Protein AF-A0A940GRH0-F1 (afdb_monomer_lite)

Structure (mmCIF, N/CA/C/O backbone):
data_AF-A0A940GRH0-F1
#
_entry.id   AF-A0A940GRH0-F1
#
loop_
_atom_site.group_PDB
_atom_site.id
_atom_site.type_symbol
_atom_site.label_atom_id
_atom_site.label_alt_id
_atom_site.label_comp_id
_atom_site.label_asym_id
_atom_site.label_entity_id
_atom_site.label_seq_id
_atom_site.pdbx_PDB_ins_code
_atom_site.Cartn_x
_atom_site.Cartn_y
_atom_site.Cartn_z
_atom_site.occupancy
_atom_site.B_iso_or_equiv
_atom_site.auth_seq_id
_atom_site.auth_comp_id
_atom_site.auth_asym_id
_atom_site.auth_atom_id
_atom_site.pdbx_PDB_model_num
ATOM 1 N N . MET A 1 1 ? -28.447 38.595 19.143 1.00 45.56 1 MET A N 1
ATOM 2 C CA . MET A 1 1 ? -29.339 37.424 19.307 1.00 45.56 1 MET A CA 1
ATOM 3 C C . MET A 1 1 ? -28.659 36.188 18.722 1.00 45.56 1 MET A C 1
ATOM 5 O O . MET A 1 1 ? -28.543 36.106 17.508 1.00 45.56 1 MET A O 1
ATOM 9 N N . ARG A 1 2 ? -28.153 35.267 19.557 1.00 44.44 2 ARG A N 1
ATOM 10 C CA . ARG A 1 2 ? -27.560 33.990 19.113 1.00 44.44 2 ARG A CA 1
ATOM 11 C C . ARG A 1 2 ? -28.671 32.943 19.050 1.00 44.44 2 ARG A C 1
ATOM 13 O O . ARG A 1 2 ? -29.226 32.599 20.085 1.00 44.44 2 ARG A O 1
ATOM 20 N N . ARG A 1 3 ? -29.035 32.492 17.851 1.00 55.66 3 ARG A N 1
ATOM 21 C CA . ARG A 1 3 ? -30.034 31.433 17.660 1.00 55.66 3 ARG A CA 1
ATOM 22 C C . ARG A 1 3 ? -29.268 30.119 17.578 1.00 55.66 3 ARG A C 1
ATOM 24 O O . ARG A 1 3 ? -28.557 29.898 16.605 1.00 55.66 3 ARG A O 1
ATOM 31 N N . SER A 1 4 ? -29.327 29.306 18.628 1.00 60.03 4 SER A N 1
ATOM 32 C CA . SER A 1 4 ? -28.772 27.954 18.595 1.00 60.03 4 SER A CA 1
ATOM 33 C C . SER A 1 4 ? -29.596 27.124 17.618 1.00 60.03 4 SER A C 1
ATOM 35 O O . SER A 1 4 ? -30.809 26.999 17.791 1.00 60.03 4 SER A O 1
ATOM 37 N N . LEU A 1 5 ? -28.947 26.574 16.593 1.00 63.16 5 LEU A N 1
ATOM 38 C CA . LEU A 1 5 ? -29.543 25.550 15.747 1.00 63.16 5 LEU A CA 1
ATOM 39 C C . LEU A 1 5 ? -29.701 24.299 16.619 1.00 63.16 5 LEU A C 1
ATOM 41 O O . LEU A 1 5 ? -28.733 23.583 16.867 1.00 63.16 5 LEU A O 1
ATOM 45 N N . VAL A 1 6 ? -30.899 24.094 17.166 1.00 60.53 6 VAL A N 1
ATOM 46 C CA . VAL A 1 6 ? -31.247 22.844 17.841 1.00 60.53 6 VAL A CA 1
ATOM 47 C C . VAL A 1 6 ? -31.337 21.805 16.737 1.00 60.53 6 VAL A C 1
ATOM 49 O O . VAL A 1 6 ? -32.303 21.790 15.980 1.00 60.53 6 VAL A O 1
ATOM 52 N N . LEU A 1 7 ? -30.280 21.006 16.599 1.00 61.44 7 LEU A N 1
ATOM 53 C CA . LEU A 1 7 ? -30.203 19.896 15.660 1.00 61.44 7 LEU A CA 1
ATOM 54 C C . LEU A 1 7 ? -31.175 18.813 16.149 1.00 61.44 7 LEU A C 1
ATOM 56 O O . LEU A 1 7 ? -30.799 17.862 16.829 1.00 61.44 7 LEU A O 1
ATOM 60 N N . THR A 1 8 ? -32.466 19.021 15.909 1.00 61.62 8 THR A N 1
ATOM 61 C CA . THR A 1 8 ? -33.4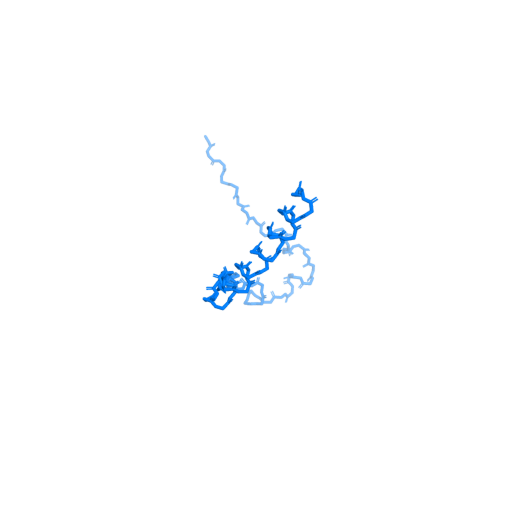61 17.971 16.081 1.00 61.62 8 THR A CA 1
ATOM 62 C C . THR A 1 8 ? -33.168 16.900 15.047 1.00 61.62 8 THR A C 1
ATOM 64 O O . THR A 1 8 ? -33.022 17.207 13.869 1.00 61.62 8 THR A O 1
ATOM 67 N N . ASP A 1 9 ? -33.056 15.656 15.492 1.00 64.44 9 ASP A N 1
ATOM 68 C CA . ASP A 1 9 ? -32.835 14.504 14.629 1.00 64.44 9 ASP A CA 1
ATOM 69 C C . ASP A 1 9 ? -34.003 14.345 13.637 1.00 64.44 9 ASP A C 1
ATOM 71 O O . ASP A 1 9 ? -35.077 13.843 13.972 1.00 64.44 9 ASP A O 1
ATOM 75 N N . GLU A 1 10 ? -33.812 14.815 12.404 1.00 64.00 10 GLU A N 1
ATOM 76 C CA . GLU A 1 10 ? -34.847 14.830 11.361 1.00 64.00 10 GLU A CA 1
ATOM 77 C C . GLU A 1 10 ? -35.236 13.410 10.921 1.00 64.00 10 GLU A C 1
ATOM 79 O O . GLU A 1 10 ? -36.359 13.171 10.468 1.00 64.00 10 GLU A O 1
ATOM 84 N N . THR A 1 11 ? -34.349 12.437 11.158 1.00 60.88 11 THR A N 1
ATOM 85 C CA . THR A 1 11 ? -34.603 11.015 10.897 1.00 60.88 11 THR A CA 1
ATOM 86 C C . THR A 1 11 ? -35.637 10.407 11.851 1.00 60.88 11 THR A C 1
ATOM 88 O O . THR A 1 11 ? -36.301 9.433 11.491 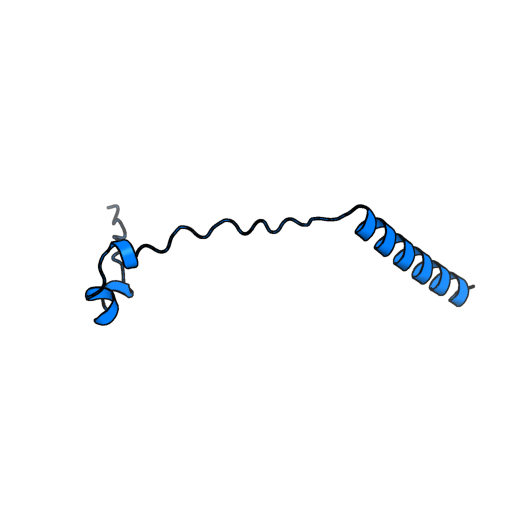1.00 60.88 11 THR A O 1
ATOM 91 N N . ALA A 1 12 ? -35.888 11.020 13.016 1.00 59.38 12 ALA A N 1
ATOM 92 C CA . ALA A 1 12 ? -36.919 10.578 13.961 1.00 59.38 12 ALA A CA 1
ATOM 93 C C . ALA A 1 12 ? -38.354 10.701 13.427 1.00 59.38 12 ALA A C 1
ATOM 95 O O . ALA A 1 12 ? -39.273 10.153 14.034 1.00 59.38 12 ALA A O 1
ATOM 96 N N . ARG A 1 13 ? -38.568 11.392 12.299 1.00 62.53 13 ARG A N 1
ATOM 97 C CA . ARG A 1 13 ? -39.895 11.522 11.680 1.00 62.53 13 ARG A CA 1
ATOM 98 C C . ARG A 1 13 ? -40.335 10.261 10.927 1.00 62.53 13 ARG A C 1
ATOM 100 O O . ARG A 1 13 ? -41.509 10.143 10.584 1.00 62.53 13 ARG A O 1
ATOM 107 N N . HIS A 1 14 ? -39.433 9.307 10.686 1.00 72.94 14 HIS A N 1
ATOM 108 C CA . HIS A 1 14 ? -39.816 8.024 10.105 1.00 72.94 14 HIS A CA 1
ATOM 109 C C . HIS A 1 14 ? -40.577 7.170 11.130 1.00 72.94 14 HIS A C 1
ATOM 111 O O . HIS A 1 14 ? -40.043 6.916 12.211 1.00 72.94 14 HIS A O 1
ATOM 117 N N . PRO A 1 15 ? -41.774 6.648 10.792 1.00 74.38 15 PRO A N 1
ATOM 118 C CA . PRO A 1 15 ? -42.597 5.872 11.727 1.00 74.38 15 PRO A CA 1
ATOM 119 C C . PRO A 1 15 ? -41.867 4.631 12.258 1.00 74.38 15 PRO A C 1
ATOM 121 O O . PRO A 1 15 ? -42.030 4.253 13.413 1.00 74.38 15 PRO A O 1
ATOM 124 N N . PHE A 1 16 ? -40.991 4.043 11.441 1.00 77.50 16 PHE A N 1
ATOM 125 C CA . PHE A 1 16 ? -40.126 2.941 11.845 1.00 77.50 16 PHE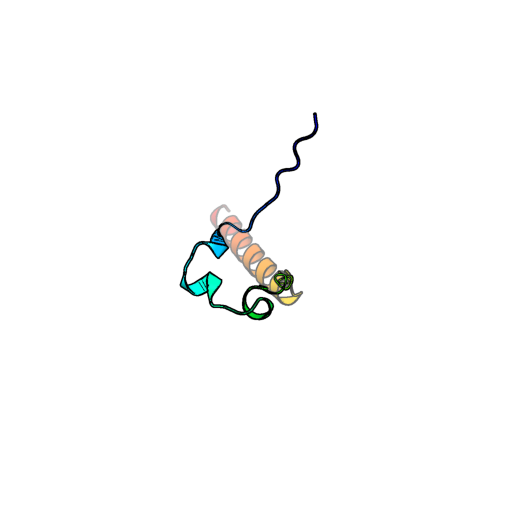 A CA 1
ATOM 126 C C . PHE A 1 16 ? -39.065 3.380 12.869 1.00 77.50 16 PHE A C 1
ATOM 128 O O . PHE A 1 16 ? -38.971 2.793 13.943 1.00 77.50 16 PHE A O 1
ATOM 135 N N . LEU A 1 17 ? -38.324 4.461 12.597 1.00 69.62 17 LEU A N 1
ATOM 136 C CA . LEU A 1 17 ? -37.277 4.979 13.491 1.00 69.62 17 LEU A CA 1
ATOM 137 C C . LEU A 1 17 ? -37.838 5.557 14.802 1.00 69.62 17 LEU A C 1
ATOM 139 O O . LEU A 1 17 ? -37.143 5.549 15.816 1.00 69.62 17 LEU A O 1
ATOM 143 N N . ALA A 1 18 ? -39.096 6.002 14.805 1.00 74.50 18 ALA A N 1
ATOM 144 C CA . ALA A 1 18 ? -39.816 6.419 16.006 1.00 74.50 18 ALA A CA 1
ATOM 145 C C . ALA A 1 18 ? -40.169 5.243 16.936 1.00 74.50 18 ALA A C 1
ATOM 147 O O . ALA A 1 18 ? -40.218 5.421 18.150 1.00 74.50 18 ALA A O 1
ATOM 148 N N . SER A 1 19 ? -40.391 4.045 16.379 1.00 80.88 19 SER A N 1
ATOM 149 C CA . SER A 1 19 ? -40.688 2.826 17.152 1.00 80.88 19 SER A CA 1
ATOM 150 C C . SER A 1 19 ? -39.447 2.151 17.749 1.00 80.88 19 SER A C 1
ATOM 152 O O . SER A 1 19 ? -39.563 1.260 18.589 1.00 80.88 19 SER A O 1
ATOM 154 N N . LEU A 1 20 ? -38.253 2.572 17.322 1.00 80.69 20 LEU A N 1
ATOM 155 C CA . LEU A 1 20 ? -36.988 1.967 17.717 1.00 80.69 20 LEU A CA 1
ATOM 156 C C . LEU A 1 20 ? -36.461 2.554 19.041 1.00 80.69 20 LEU A C 1
ATOM 158 O O . LEU A 1 20 ? -36.348 3.777 19.171 1.00 80.69 20 LEU A O 1
ATOM 162 N N . PRO A 1 21 ? -36.074 1.707 20.014 1.00 79.81 21 PRO A N 1
ATOM 163 C CA . PRO A 1 21 ? -35.439 2.146 21.255 1.00 79.81 21 PRO A CA 1
ATOM 164 C C . PRO A 1 21 ? -34.146 2.942 21.017 1.00 79.81 21 PRO A C 1
ATOM 166 O O . PRO A 1 21 ? -33.373 2.636 20.109 1.00 79.81 21 PRO A O 1
ATOM 169 N N . ALA A 1 22 ? -33.861 3.919 21.886 1.00 74.88 22 ALA A N 1
ATOM 170 C CA . ALA A 1 22 ? -32.728 4.843 21.739 1.00 74.88 22 ALA A CA 1
ATOM 171 C C . ALA A 1 22 ? -31.365 4.144 21.559 1.00 74.88 22 ALA A C 1
ATOM 173 O O . ALA A 1 22 ? -30.556 4.579 20.746 1.00 74.88 22 ALA A O 1
ATOM 174 N N . HIS A 1 23 ? -31.131 3.021 22.247 1.00 78.69 23 HIS A N 1
ATOM 175 C CA . HIS A 1 23 ? -29.874 2.267 22.157 1.00 78.69 23 HIS A CA 1
ATOM 176 C C . HIS A 1 23 ? -29.631 1.621 20.783 1.00 78.69 23 HIS A C 1
ATOM 178 O O . HIS A 1 23 ? -28.485 1.347 20.449 1.00 78.69 23 HIS A O 1
ATOM 184 N N . VAL A 1 24 ? -30.676 1.400 19.977 1.00 80.50 24 VAL A N 1
ATOM 185 C CA . VAL A 1 24 ? -30.553 0.862 18.608 1.00 80.50 24 VAL A CA 1
ATOM 186 C C . VAL A 1 24 ? -30.261 1.977 17.599 1.00 80.50 24 VAL A C 1
ATOM 188 O O . VAL A 1 24 ? -29.687 1.735 16.542 1.00 80.50 24 VAL A O 1
ATOM 191 N N . ARG A 1 25 ? -30.644 3.217 17.924 1.00 74.38 25 ARG A N 1
ATOM 192 C CA . ARG A 1 25 ? -30.442 4.397 17.066 1.00 74.38 25 ARG A CA 1
ATOM 193 C C . ARG A 1 25 ? -29.040 4.986 17.191 1.00 74.38 25 ARG A C 1
ATOM 195 O O . ARG A 1 25 ? -28.616 5.738 16.318 1.00 74.38 25 ARG A O 1
ATOM 202 N N . HIS A 1 26 ? -28.326 4.660 18.265 1.00 77.25 26 HIS A N 1
ATOM 203 C CA . HIS A 1 26 ? -26.931 5.037 18.416 1.00 77.25 26 HIS A CA 1
ATOM 204 C C . HIS A 1 26 ? -26.069 4.201 17.473 1.00 77.25 26 HIS A C 1
ATOM 206 O O . HIS A 1 26 ? -25.677 3.082 17.793 1.00 77.25 26 HIS A O 1
ATOM 212 N N . THR A 1 27 ? -25.740 4.766 16.313 1.00 73.19 27 THR A N 1
ATOM 213 C CA . THR A 1 27 ? -24.621 4.262 15.521 1.00 73.19 27 THR A CA 1
ATOM 214 C C . THR A 1 27 ? -23.356 4.453 16.360 1.00 73.19 27 THR A C 1
ATOM 216 O O . THR A 1 27 ? -23.083 5.588 16.771 1.00 73.19 27 THR A O 1
ATOM 219 N N . PRO A 1 28 ? -22.594 3.388 16.664 1.00 77.00 28 PRO A N 1
ATOM 220 C CA . PRO A 1 28 ? -21.308 3.550 17.320 1.00 77.00 28 PRO A CA 1
ATOM 221 C C . PRO A 1 28 ? -20.426 4.466 16.460 1.00 77.00 28 PRO A C 1
ATOM 223 O O . PRO A 1 28 ? -20.557 4.456 15.229 1.00 77.00 28 PRO A O 1
ATOM 226 N N . PRO A 1 29 ? -19.563 5.292 17.078 1.00 78.06 29 PRO A N 1
ATOM 227 C CA . PRO A 1 29 ? -18.630 6.108 16.319 1.00 78.06 29 PRO A CA 1
ATOM 228 C C . PRO A 1 29 ? -17.876 5.197 15.343 1.00 78.06 29 PRO A C 1
ATOM 230 O O . PRO A 1 29 ? -17.481 4.099 15.742 1.00 78.06 29 PRO A O 1
ATOM 233 N N . PRO A 1 30 ? -17.729 5.601 14.067 1.00 75.50 30 PRO A N 1
ATOM 234 C CA . PRO A 1 30 ? -17.027 4.784 13.095 1.00 75.50 30 PRO A CA 1
ATOM 235 C C . PRO A 1 30 ? -15.633 4.496 13.643 1.00 75.50 30 PRO A C 1
ATOM 237 O O . PRO A 1 30 ? -14.867 5.424 13.911 1.00 75.50 30 PRO A O 1
ATOM 240 N N . GLU A 1 31 ? -15.336 3.212 13.846 1.00 78.81 31 GLU A N 1
ATOM 241 C CA . GLU A 1 31 ? -13.992 2.765 14.193 1.00 78.81 31 GLU A CA 1
ATOM 242 C C . GLU A 1 31 ? -13.031 3.357 13.155 1.00 78.81 31 GLU A C 1
ATOM 244 O O . GLU A 1 31 ? -13.313 3.276 11.948 1.00 78.81 31 GLU A O 1
ATOM 249 N N . PRO A 1 32 ? -11.932 4.003 13.579 1.00 72.62 32 PRO A N 1
ATOM 250 C CA . PRO A 1 32 ? -10.944 4.495 12.644 1.00 72.62 32 PRO A CA 1
ATOM 251 C C . PRO A 1 32 ? -10.403 3.287 11.885 1.00 72.62 32 PRO A C 1
ATOM 253 O O . PRO A 1 32 ? -9.640 2.486 12.414 1.00 72.62 32 PRO A O 1
ATOM 256 N N . ILE A 1 33 ? -10.827 3.147 10.629 1.00 71.75 33 ILE A N 1
ATOM 257 C CA . ILE A 1 33 ? -10.220 2.208 9.698 1.00 71.75 33 ILE A CA 1
ATOM 258 C C . ILE A 1 33 ? -8.790 2.702 9.551 1.00 71.75 33 ILE A C 1
ATOM 260 O O . ILE A 1 33 ? -8.541 3.676 8.830 1.00 71.75 33 ILE A O 1
ATOM 264 N N . GLU A 1 34 ? -7.862 2.079 10.276 1.00 68.75 34 GLU A N 1
ATOM 265 C CA . GLU A 1 34 ? -6.444 2.296 10.072 1.00 68.75 34 GLU A CA 1
ATOM 266 C C . GLU A 1 34 ? -6.151 1.879 8.635 1.00 68.75 34 GLU A C 1
ATOM 268 O O . GLU A 1 34 ? -5.916 0.713 8.316 1.00 68.75 34 GLU A O 1
ATOM 273 N N . ARG A 1 35 ? -6.190 2.859 7.728 1.00 64.94 35 ARG A N 1
ATOM 274 C CA . ARG A 1 35 ? -5.578 2.781 6.406 1.00 64.94 35 ARG A CA 1
ATOM 275 C C . ARG A 1 35 ? -4.072 2.777 6.628 1.00 64.94 35 ARG A C 1
ATOM 277 O O . ARG A 1 35 ? -3.375 3.725 6.280 1.00 64.94 35 ARG A O 1
ATOM 284 N N . GLY A 1 36 ? -3.584 1.725 7.274 1.00 63.94 36 GLY A N 1
ATOM 285 C CA . GLY A 1 36 ? -2.177 1.456 7.433 1.00 63.94 36 GLY A CA 1
ATOM 286 C C . GLY A 1 36 ? -1.638 1.198 6.043 1.00 63.94 36 GLY A C 1
ATOM 287 O O . GLY A 1 36 ? -1.814 0.113 5.495 1.00 63.94 36 GLY A O 1
ATOM 288 N N . TRP A 1 37 ? -1.003 2.209 5.459 1.00 65.75 37 TRP A N 1
ATOM 289 C CA . TRP A 1 37 ? -0.084 2.019 4.350 1.00 65.75 37 TRP A CA 1
ATOM 290 C C . TRP A 1 37 ? 1.078 1.181 4.882 1.00 65.75 37 TRP A C 1
ATOM 292 O O . TRP A 1 37 ? 2.110 1.700 5.302 1.00 65.75 37 TRP A O 1
ATOM 302 N N . ARG A 1 38 ? 0.874 -0.135 4.955 1.00 71.06 38 ARG A N 1
ATOM 303 C CA . ARG A 1 38 ? 1.900 -1.096 5.345 1.00 71.06 38 ARG A CA 1
ATOM 304 C C . ARG A 1 38 ? 2.780 -1.326 4.127 1.00 71.06 38 ARG A C 1
ATOM 306 O O . ARG A 1 38 ? 2.643 -2.335 3.451 1.00 71.06 38 ARG A O 1
ATOM 313 N N . LEU A 1 39 ? 3.637 -0.352 3.826 1.00 77.50 39 LEU A N 1
ATOM 314 C CA . LEU A 1 39 ? 4.728 -0.574 2.887 1.00 77.50 39 LEU A CA 1
ATOM 315 C C . LEU A 1 39 ? 5.711 -1.539 3.545 1.00 77.50 39 LEU A C 1
ATOM 317 O O . LEU A 1 39 ? 6.372 -1.198 4.530 1.00 77.50 39 LEU A O 1
ATOM 321 N N . THR A 1 40 ? 5.787 -2.751 3.015 1.00 87.00 40 THR A N 1
ATOM 322 C CA . THR A 1 40 ? 6.757 -3.744 3.462 1.00 87.00 40 THR A CA 1
ATOM 323 C C . THR A 1 40 ? 8.087 -3.494 2.752 1.00 87.00 40 THR A C 1
ATOM 325 O O . THR A 1 40 ? 8.126 -3.017 1.618 1.00 87.00 40 THR A O 1
ATOM 328 N N . ALA A 1 41 ? 9.207 -3.872 3.374 1.00 87.38 41 ALA A N 1
ATOM 329 C CA . ALA A 1 41 ? 10.509 -3.865 2.698 1.00 87.38 41 ALA A CA 1
ATOM 330 C C . ALA A 1 41 ? 10.502 -4.716 1.409 1.00 87.38 41 ALA A C 1
ATOM 332 O O . ALA A 1 41 ? 11.217 -4.412 0.457 1.00 87.38 41 ALA A O 1
ATOM 333 N N . GLN A 1 42 ? 9.655 -5.750 1.371 1.00 90.06 42 GLN A N 1
ATOM 334 C CA . GLN A 1 42 ? 9.424 -6.569 0.188 1.00 90.06 42 GLN A CA 1
ATOM 335 C C . GLN A 1 42 ? 8.751 -5.779 -0.946 1.00 90.06 42 GLN A C 1
ATOM 337 O O . GLN A 1 42 ? 9.240 -5.823 -2.069 1.00 90.06 42 GLN A O 1
ATOM 342 N N . ASP A 1 43 ? 7.716 -4.984 -0.649 1.00 89.94 43 ASP A N 1
ATOM 343 C CA . ASP A 1 43 ? 7.019 -4.164 -1.653 1.00 89.94 43 ASP A CA 1
ATOM 344 C C . ASP A 1 43 ? 7.964 -3.135 -2.291 1.00 89.94 43 ASP A C 1
ATOM 346 O O . ASP A 1 43 ? 7.945 -2.917 -3.502 1.00 89.94 43 ASP A O 1
ATOM 350 N N . LEU A 1 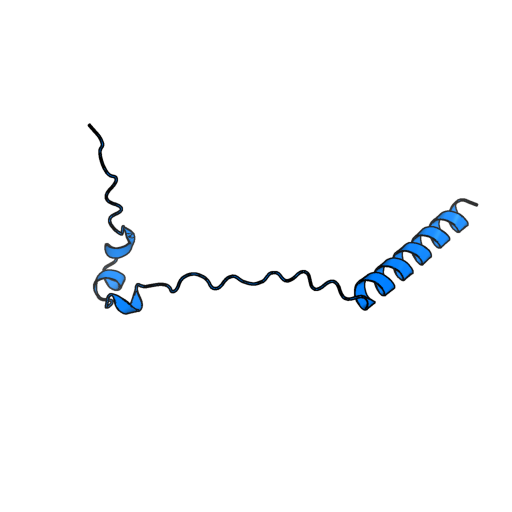44 ? 8.848 -2.539 -1.481 1.00 92.75 44 LEU A N 1
ATOM 351 C CA . LEU A 1 44 ? 9.887 -1.628 -1.969 1.00 92.75 44 LEU A CA 1
ATOM 352 C C . LEU A 1 44 ? 10.882 -2.331 -2.894 1.00 92.75 44 LEU A C 1
ATOM 354 O O . LEU A 1 44 ? 11.259 -1.774 -3.925 1.00 92.75 44 LEU A O 1
ATOM 358 N N . ARG A 1 45 ? 11.314 -3.544 -2.535 1.00 94.81 45 ARG A N 1
ATOM 359 C CA . ARG A 1 45 ? 12.244 -4.329 -3.350 1.00 94.81 45 ARG A CA 1
ATOM 360 C C . ARG A 1 45 ? 11.625 -4.694 -4.695 1.00 94.81 45 ARG A C 1
ATOM 362 O O . ARG A 1 45 ? 12.279 -4.514 -5.722 1.00 94.81 45 ARG A O 1
ATOM 369 N N . ASP A 1 46 ? 10.391 -5.180 -4.686 1.00 95.06 46 ASP A N 1
ATOM 370 C CA . ASP A 1 46 ? 9.694 -5.606 -5.899 1.00 95.06 46 ASP A CA 1
ATOM 371 C C . ASP A 1 46 ? 9.427 -4.406 -6.824 1.00 95.06 46 ASP A C 1
ATOM 373 O O . ASP A 1 46 ? 9.670 -4.484 -8.031 1.00 95.06 46 ASP A O 1
ATOM 377 N N . PHE A 1 47 ? 9.060 -3.250 -6.257 1.00 95.88 47 PHE A N 1
ATOM 378 C CA . PHE A 1 47 ? 8.943 -1.996 -7.005 1.00 95.88 47 PHE A CA 1
ATOM 379 C C . PHE A 1 47 ? 10.275 -1.557 -7.630 1.00 95.88 47 PHE A C 1
ATOM 381 O O . PHE A 1 47 ? 10.324 -1.204 -8.809 1.00 95.88 47 PHE A O 1
ATOM 388 N N . LEU A 1 48 ? 11.370 -1.603 -6.864 1.00 96.94 48 LEU A N 1
ATOM 389 C CA . LEU A 1 48 ? 12.690 -1.191 -7.341 1.00 96.94 48 LEU A CA 1
ATOM 390 C C . LEU A 1 48 ? 13.195 -2.101 -8.469 1.00 96.94 48 LEU A C 1
ATOM 392 O O . LEU A 1 48 ? 13.770 -1.616 -9.442 1.00 96.94 48 LEU A O 1
ATOM 396 N N . LEU A 1 49 ? 12.944 -3.410 -8.370 1.00 97.69 49 LEU A N 1
ATOM 397 C CA . LEU A 1 49 ? 13.277 -4.369 -9.424 1.00 97.69 49 LEU A CA 1
ATOM 398 C C . LEU A 1 49 ? 12.514 -4.074 -10.717 1.00 97.69 49 LEU A C 1
ATOM 400 O O . LEU A 1 49 ? 13.132 -4.011 -11.781 1.00 97.69 49 LEU A O 1
ATOM 404 N N . ALA A 1 50 ? 11.202 -3.846 -10.628 1.00 97.88 50 ALA A N 1
ATOM 405 C CA . ALA A 1 50 ? 10.389 -3.482 -11.785 1.00 97.88 50 ALA A CA 1
ATOM 406 C C . ALA A 1 50 ? 10.854 -2.155 -12.410 1.00 97.88 50 ALA A C 1
ATOM 408 O O . ALA A 1 50 ? 10.990 -2.057 -13.631 1.00 97.88 50 ALA A O 1
ATOM 409 N N . TYR A 1 51 ? 11.167 -1.156 -11.580 1.00 97.38 51 TYR A N 1
A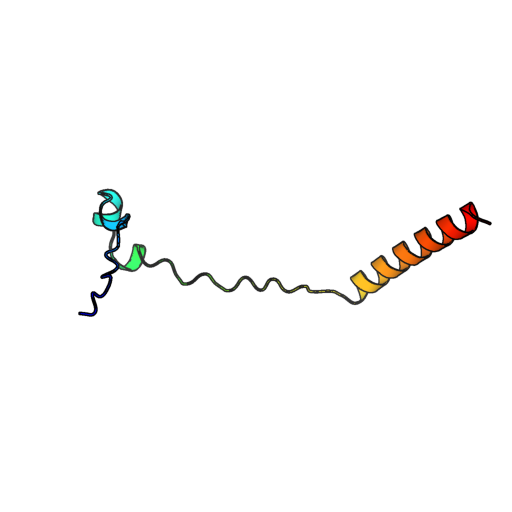TOM 410 C CA . TYR A 1 51 ? 11.691 0.132 -12.030 1.00 97.38 51 TYR A CA 1
ATOM 411 C C . TYR A 1 51 ? 13.014 -0.020 -12.789 1.00 97.38 51 TYR A C 1
ATOM 413 O O . TYR A 1 51 ? 13.140 0.469 -13.912 1.00 97.38 51 TYR A O 1
ATOM 421 N N . CYS A 1 52 ? 13.982 -0.741 -12.215 1.00 97.56 52 CYS A N 1
ATOM 422 C CA . CYS A 1 52 ? 15.272 -0.995 -12.855 1.00 97.56 52 CYS A CA 1
ATOM 423 C C . CYS A 1 52 ? 15.116 -1.762 -14.173 1.00 97.56 52 CYS A C 1
ATOM 425 O O . CYS A 1 52 ? 15.767 -1.413 -15.155 1.00 97.56 52 CYS A O 1
ATOM 427 N N . ALA A 1 53 ? 14.239 -2.769 -14.226 1.00 97.62 53 ALA A N 1
ATOM 428 C CA . ALA A 1 53 ? 13.984 -3.525 -15.449 1.00 97.62 53 ALA A CA 1
ATOM 429 C C . ALA A 1 53 ? 13.434 -2.628 -16.572 1.00 97.62 53 ALA A C 1
ATOM 431 O O . ALA A 1 53 ? 13.964 -2.638 -17.684 1.00 97.62 53 ALA A O 1
ATOM 432 N N . CYS A 1 54 ? 12.422 -1.808 -16.274 1.00 97.38 54 CYS A N 1
ATOM 433 C CA . CYS A 1 54 ? 11.839 -0.876 -17.242 1.00 97.38 54 CYS A CA 1
ATOM 434 C C . CYS A 1 54 ? 12.834 0.201 -17.689 1.00 97.38 54 CYS A C 1
ATOM 436 O O . CYS A 1 54 ? 12.919 0.501 -18.879 1.00 97.38 54 CYS A O 1
ATOM 438 N N . LEU A 1 55 ? 13.607 0.759 -16.753 1.00 97.31 55 LEU A N 1
ATOM 439 C CA . LEU A 1 55 ? 14.638 1.749 -17.057 1.00 97.31 55 LEU A CA 1
ATOM 440 C C . LEU A 1 55 ? 15.675 1.168 -18.023 1.00 97.31 55 LEU A C 1
ATOM 442 O O . LEU A 1 55 ? 15.976 1.779 -19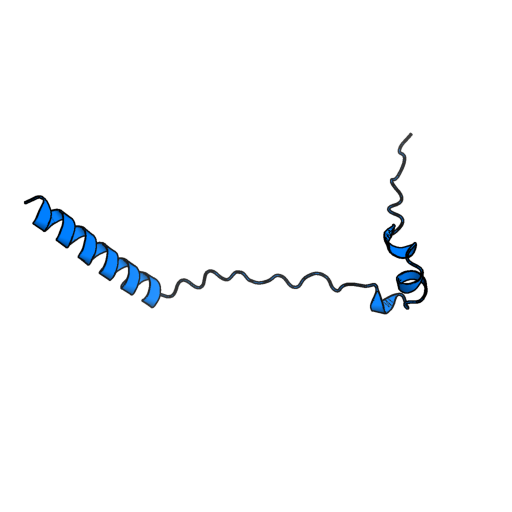.044 1.00 97.31 55 LEU A O 1
ATOM 446 N N . MET A 1 56 ? 16.186 -0.027 -17.726 1.00 97.94 56 MET A N 1
ATOM 447 C CA . MET A 1 56 ? 17.166 -0.702 -18.574 1.00 97.94 56 MET A CA 1
ATOM 448 C C . MET A 1 56 ? 16.596 -1.011 -19.957 1.00 97.94 56 MET A C 1
ATOM 450 O O . MET A 1 56 ? 17.271 -0.775 -20.953 1.00 97.94 56 MET A O 1
ATOM 454 N N . ALA A 1 57 ? 15.347 -1.477 -20.036 1.00 97.31 57 ALA A N 1
ATOM 455 C CA . ALA A 1 57 ? 14.679 -1.708 -21.313 1.00 97.31 57 ALA A CA 1
ATOM 456 C C . ALA A 1 57 ? 14.577 -0.420 -22.150 1.00 97.31 57 ALA A C 1
ATOM 458 O O . ALA A 1 57 ? 14.873 -0.443 -23.343 1.00 97.31 57 ALA A O 1
ATOM 459 N N . ALA A 1 58 ? 14.222 0.708 -21.528 1.00 97.38 58 ALA A N 1
ATOM 460 C CA . ALA A 1 58 ? 14.169 2.002 -22.205 1.00 97.38 58 ALA A CA 1
ATOM 461 C C . ALA A 1 58 ? 15.559 2.481 -22.655 1.00 97.38 58 ALA A C 1
ATOM 463 O O . ALA A 1 58 ? 15.703 2.956 -23.777 1.00 97.38 58 ALA A O 1
ATOM 464 N N . LEU A 1 59 ? 16.586 2.324 -21.815 1.00 97.50 59 LEU A N 1
ATOM 465 C CA . LEU A 1 59 ? 17.963 2.690 -22.159 1.00 97.50 59 LEU A CA 1
ATOM 466 C C . LEU A 1 59 ? 18.493 1.865 -23.336 1.00 97.50 59 LEU A C 1
ATOM 468 O O . LEU A 1 59 ? 19.080 2.437 -24.246 1.00 97.50 59 LEU A O 1
ATOM 472 N N . ILE A 1 60 ? 18.250 0.551 -23.342 1.00 97.62 60 ILE A N 1
ATOM 473 C CA . ILE A 1 60 ? 18.633 -0.340 -24.449 1.00 97.62 60 ILE A CA 1
ATOM 474 C C . ILE A 1 60 ? 17.883 0.021 -25.731 1.00 97.62 60 ILE A C 1
ATOM 476 O O . ILE A 1 60 ? 18.456 -0.057 -26.805 1.00 97.62 60 ILE A O 1
ATOM 480 N N . TYR A 1 61 ? 16.608 0.398 -25.634 1.00 94.44 61 TYR A N 1
ATOM 481 C CA . TYR A 1 61 ? 15.828 0.807 -26.802 1.00 94.44 61 TYR A CA 1
ATOM 482 C C . TYR A 1 61 ? 16.331 2.118 -27.426 1.00 94.44 61 TYR A C 1
ATOM 484 O O . TYR A 1 61 ? 16.201 2.315 -28.631 1.00 94.44 61 TYR A O 1
ATOM 492 N N . ILE A 1 62 ? 16.852 3.031 -26.601 1.00 93.69 62 ILE A N 1
ATOM 493 C CA . ILE A 1 62 ? 17.329 4.348 -27.040 1.00 93.69 62 ILE A CA 1
ATOM 494 C C . ILE A 1 62 ? 18.785 4.301 -27.541 1.00 93.69 62 ILE A C 1
ATOM 496 O O . ILE A 1 62 ? 19.148 5.134 -28.371 1.00 93.69 62 ILE A O 1
ATOM 500 N N . ALA A 1 63 ? 19.608 3.384 -27.021 1.00 78.69 63 ALA A N 1
ATOM 501 C CA . ALA A 1 63 ? 21.012 3.201 -27.404 1.00 78.69 63 ALA A CA 1
ATOM 502 C C . ALA A 1 63 ? 21.169 2.533 -28.779 1.00 78.69 63 ALA A C 1
ATOM 504 O O . ALA A 1 63 ? 22.078 2.972 -29.522 1.00 78.69 63 ALA A O 1
#

Sequence (63 aa):
MRRSLVLTDETARHPFLASLPAHVRHTPPPEPIERGWRLTAQDLRDFLLAYCACLMAALIYIA

pLDDT: mean 78.82, std 14.49, range [44.44, 97.94]

Radius of gyration: 28.0 Å; chains: 1; bounding box: 64×44×50 Å

Foldseek 3Di:
DDDDPPPDPPVCPPPVNVPDDPVVVDDDDPDPPPPPPPPDPVNVVVVVVVVVVVVVVVVVVVD

Secondary structure (DSSP, 8-state):
---------GGGGSHHHHHS-HHHH-PPPPP---------HHHHHHHHHHHHHHHHHHHHHH-